Protein AF-A0A3E4GS50-F1 (afdb_monomer_lite)

Organism: NCBI:txid410072

Secondary structure (DSSP, 8-state):
--HHHHHT-----HHHHTTSEEEEE-TTSSEEEEEE-HHHHHHH-GGG-GGGTT--HHHHS-----------S-HHHHHHSTTTTHHHHHHHHHHHTTS-S------SS----SSSS------STTHHHHHHHHHHHH--

Radius of gyration: 19.88 Å; chains: 1; bounding box: 39×35×52 Å

Foldseek 3Di:
DDPLQQVPPPQPCPCVVVVFFDWDQDPVRDTGTPDGDVVVCCVPPVSVCPVVPPPPCCPPPNDDPDDDDDADPPPVCLVPDPRNNPVVVVQVCCCVVVVDQDDEDADPDDPPDDDDDDHDHDDDPCVPVVVVVVVVVSPD

Structure (mmCIF, N/CA/C/O backbone):
data_AF-A0A3E4GS50-F1
#
_entry.id   AF-A0A3E4GS50-F1
#
loop_
_atom_site.group_PDB
_atom_site.id
_atom_site.type_symbol
_atom_site.label_atom_id
_atom_site.label_alt_id
_atom_site.label_comp_id
_atom_site.label_asym_id
_atom_site.label_entity_id
_atom_site.label_seq_id
_atom_site.pdbx_PDB_ins_code
_atom_site.Cartn_x
_atom_site.Cartn_y
_atom_site.Cartn_z
_atom_site.occupancy
_atom_site.B_iso_or_equiv
_atom_site.auth_seq_id
_atom_site.auth_comp_id
_atom_site.auth_asym_id
_atom_site.auth_atom_id
_atom_site.pdbx_PDB_model_num
ATOM 1 N N . MET A 1 1 ? 6.649 6.481 -17.860 1.00 86.44 1 MET A N 1
ATOM 2 C CA . MET A 1 1 ? 6.552 5.474 -16.794 1.00 86.44 1 MET A CA 1
ATOM 3 C C . MET A 1 1 ? 5.103 5.061 -16.633 1.00 86.44 1 MET A C 1
ATOM 5 O O . MET A 1 1 ? 4.231 5.920 -16.725 1.00 86.44 1 MET A O 1
ATOM 9 N N . ASP A 1 2 ? 4.836 3.775 -16.411 1.00 90.50 2 ASP A N 1
ATOM 10 C CA . ASP A 1 2 ? 3.472 3.284 -16.198 1.00 90.50 2 ASP A CA 1
ATOM 11 C C . ASP A 1 2 ? 2.869 3.838 -14.893 1.00 90.50 2 ASP A C 1
ATOM 13 O O . ASP A 1 2 ? 3.467 3.714 -13.823 1.00 90.50 2 ASP A O 1
ATOM 17 N N . LYS A 1 3 ? 1.673 4.435 -14.987 1.00 90.56 3 LYS A N 1
ATOM 18 C CA . LYS A 1 3 ? 1.003 5.100 -13.859 1.00 90.56 3 LYS A CA 1
ATOM 19 C C . LYS A 1 3 ? 0.608 4.136 -12.738 1.00 90.56 3 LYS A C 1
ATOM 21 O O . LYS A 1 3 ? 0.711 4.510 -11.577 1.00 90.56 3 LYS A O 1
ATOM 26 N N . ILE A 1 4 ? 0.180 2.915 -13.065 1.00 90.50 4 ILE A N 1
ATOM 27 C CA . ILE A 1 4 ? -0.204 1.903 -12.069 1.00 90.50 4 ILE A CA 1
ATOM 28 C C . ILE A 1 4 ? 1.036 1.466 -11.292 1.00 90.50 4 ILE A C 1
ATOM 30 O O . ILE A 1 4 ? 1.023 1.438 -10.064 1.00 90.50 4 ILE A O 1
ATOM 34 N N . ILE A 1 5 ? 2.138 1.202 -11.997 1.00 93.00 5 ILE A N 1
ATOM 35 C CA . ILE A 1 5 ? 3.412 0.840 -11.367 1.00 93.00 5 ILE A CA 1
ATOM 36 C C . ILE A 1 5 ? 3.943 1.982 -10.491 1.00 93.00 5 ILE A C 1
ATOM 38 O O . ILE A 1 5 ? 4.499 1.722 -9.426 1.00 93.00 5 ILE A O 1
ATOM 42 N N . GLN A 1 6 ? 3.765 3.238 -10.906 1.00 91.69 6 GLN A N 1
ATOM 43 C CA . GLN A 1 6 ? 4.158 4.399 -10.105 1.00 91.69 6 GLN A CA 1
ATOM 44 C C . GLN A 1 6 ? 3.326 4.574 -8.838 1.00 91.69 6 GLN A C 1
ATOM 46 O O . GLN A 1 6 ? 3.893 4.827 -7.773 1.00 91.69 6 GLN A O 1
ATOM 51 N N . GLU A 1 7 ? 2.007 4.455 -8.955 1.00 89.56 7 GLU A N 1
ATOM 52 C CA . GLU A 1 7 ? 1.071 4.730 -7.866 1.00 89.56 7 GLU A CA 1
ATOM 53 C C . GLU A 1 7 ? 1.072 3.617 -6.810 1.00 89.56 7 GLU A C 1
ATOM 55 O O . GLU A 1 7 ? 1.039 3.900 -5.614 1.00 89.56 7 GLU A O 1
ATOM 60 N N . TYR A 1 8 ? 1.170 2.358 -7.248 1.00 89.56 8 TYR A N 1
ATOM 61 C CA . TYR A 1 8 ? 1.049 1.170 -6.396 1.00 89.56 8 TYR A CA 1
ATOM 62 C C . TYR A 1 8 ? 2.380 0.446 -6.165 1.00 89.56 8 TYR A C 1
ATOM 64 O O . TYR A 1 8 ? 2.415 -0.752 -5.871 1.00 89.56 8 TYR A O 1
ATOM 72 N N . CYS A 1 9 ? 3.502 1.154 -6.304 1.00 91.12 9 CYS A N 1
ATOM 73 C CA . CYS A 1 9 ? 4.808 0.601 -5.974 1.00 91.12 9 CYS A CA 1
ATOM 74 C C . CYS A 1 9 ? 4.881 0.251 -4.478 1.00 91.12 9 CYS A C 1
ATOM 76 O O . CYS A 1 9 ? 4.743 1.111 -3.613 1.00 91.12 9 CYS A O 1
ATOM 78 N N . ILE A 1 10 ? 5.169 -1.016 -4.177 1.00 88.12 10 ILE A N 1
ATOM 79 C CA . ILE A 1 10 ? 5.313 -1.519 -2.799 1.00 88.12 10 ILE A CA 1
ATOM 80 C C . ILE A 1 10 ? 6.739 -1.376 -2.244 1.00 88.12 10 ILE A C 1
ATOM 82 O O . ILE A 1 10 ? 7.037 -1.880 -1.167 1.00 88.12 10 ILE A O 1
ATOM 86 N N . GLY A 1 11 ? 7.652 -0.755 -2.998 1.00 89.56 11 GLY A N 1
ATOM 87 C CA . GLY A 1 11 ? 9.027 -0.521 -2.551 1.00 89.56 11 GLY A CA 1
ATOM 88 C C . GLY A 1 11 ? 9.873 -1.786 -2.354 1.00 89.56 11 GLY A C 1
ATOM 89 O O . GLY A 1 11 ? 10.805 -1.764 -1.561 1.00 89.56 11 GLY A O 1
ATOM 90 N N . CYS A 1 12 ? 9.599 -2.882 -3.076 1.00 91.62 12 CYS A N 1
ATOM 91 C CA . CYS A 1 12 ? 10.327 -4.151 -2.902 1.00 91.62 12 CYS A CA 1
ATOM 92 C C . CYS A 1 12 ? 11.813 -4.116 -3.318 1.00 91.62 12 CYS A C 1
ATOM 94 O O . CYS A 1 12 ? 12.540 -5.072 -3.069 1.00 91.62 12 CYS A O 1
ATOM 96 N N . GLY A 1 13 ? 12.263 -3.062 -4.008 1.00 93.12 13 GLY A N 1
ATOM 97 C CA . GLY A 1 13 ? 13.670 -2.854 -4.374 1.00 93.12 13 GLY A CA 1
ATOM 98 C C . GLY A 1 13 ? 14.198 -3.668 -5.565 1.00 93.12 13 GLY A C 1
ATOM 99 O O . GLY A 1 13 ? 15.271 -3.349 -6.066 1.00 93.12 13 GLY A O 1
ATOM 100 N N . LEU A 1 14 ? 13.451 -4.650 -6.088 1.00 95.38 14 LEU A N 1
ATOM 101 C CA . LEU A 1 14 ? 13.918 -5.544 -7.165 1.00 95.38 14 LEU A CA 1
ATOM 102 C C . LEU A 1 14 ? 14.386 -4.801 -8.430 1.00 95.38 14 LEU A C 1
ATOM 104 O O . LEU A 1 14 ? 15.389 -5.149 -9.045 1.00 95.38 14 LEU A O 1
ATOM 108 N N . CYS A 1 15 ? 13.641 -3.782 -8.853 1.00 96.06 15 CYS A N 1
ATOM 109 C CA . CYS A 1 15 ? 13.986 -3.020 -10.052 1.00 96.06 15 CYS A CA 1
ATOM 110 C C . CYS A 1 15 ? 15.224 -2.136 -9.851 1.00 96.06 15 CYS A C 1
ATOM 112 O O . CYS A 1 15 ? 16.016 -1.981 -10.778 1.00 96.06 15 CYS A O 1
ATOM 114 N N . GLN A 1 16 ? 15.411 -1.592 -8.648 1.00 95.81 16 GLN A N 1
ATOM 115 C CA . GLN A 1 16 ? 16.555 -0.753 -8.312 1.00 95.81 16 GLN A CA 1
ATOM 116 C C . GLN A 1 16 ? 17.835 -1.584 -8.208 1.00 95.81 16 GLN A C 1
ATOM 118 O O . GLN A 1 16 ? 18.856 -1.195 -8.767 1.00 95.81 16 GLN A O 1
ATOM 123 N N . SER A 1 17 ? 17.774 -2.750 -7.555 1.00 96.75 17 SER A N 1
ATOM 124 C CA . SER A 1 17 ? 18.942 -3.622 -7.372 1.00 96.75 17 SER A CA 1
ATOM 125 C C . SER A 1 17 ? 19.514 -4.143 -8.692 1.00 96.75 17 SER A C 1
ATOM 127 O O . SER A 1 17 ? 20.712 -4.388 -8.790 1.00 96.75 17 SER A O 1
ATOM 129 N N . LEU A 1 18 ? 18.674 -4.267 -9.721 1.00 97.12 18 LEU A N 1
ATOM 130 C CA . LEU A 1 18 ? 19.067 -4.697 -11.063 1.00 97.12 18 LEU A CA 1
ATOM 131 C C . LEU A 1 18 ? 19.375 -3.533 -12.019 1.00 97.12 18 LEU A C 1
ATOM 133 O O . LEU A 1 18 ? 19.568 -3.764 -13.213 1.00 97.12 18 LEU A O 1
ATOM 137 N N . GLY A 1 19 ? 19.364 -2.282 -11.542 1.00 96.69 19 GLY A N 1
ATOM 138 C CA . GLY A 1 19 ? 19.561 -1.100 -12.391 1.00 96.69 19 GLY A CA 1
ATOM 139 C C . GLY A 1 19 ? 18.471 -0.920 -13.455 1.00 96.69 19 GLY A C 1
ATOM 140 O O . GLY A 1 19 ? 18.697 -0.291 -14.487 1.00 96.69 19 GLY A O 1
ATOM 141 N N . LYS A 1 20 ? 17.285 -1.501 -13.236 1.00 97.25 20 LYS A N 1
ATOM 142 C CA . LYS A 1 20 ? 16.146 -1.477 -14.165 1.00 97.25 20 LYS A CA 1
ATOM 143 C C . LYS A 1 20 ? 15.212 -0.296 -13.951 1.00 97.25 20 LYS A C 1
ATOM 145 O O . LYS A 1 20 ? 14.452 0.032 -14.860 1.00 97.25 20 LYS A O 1
ATOM 150 N N . ALA A 1 21 ? 15.253 0.338 -12.783 1.00 96.38 21 ALA A N 1
ATOM 151 C CA . ALA A 1 21 ? 14.520 1.566 -12.516 1.00 96.38 21 ALA A CA 1
ATOM 152 C C . ALA A 1 21 ? 15.232 2.449 -11.488 1.00 96.38 21 ALA A C 1
ATOM 154 O O . ALA A 1 21 ? 15.897 1.957 -10.579 1.00 96.38 21 ALA A O 1
ATOM 155 N N . GLU A 1 22 ? 15.026 3.753 -11.621 1.00 95.44 22 GLU A N 1
ATOM 156 C CA . GLU A 1 22 ? 15.394 4.765 -10.638 1.00 95.44 22 GLU A CA 1
ATOM 157 C C . GLU A 1 22 ? 14.181 5.058 -9.751 1.00 95.44 22 GLU A C 1
ATOM 159 O O . GLU A 1 22 ? 13.091 5.339 -10.261 1.00 95.44 22 GLU A O 1
ATOM 164 N N . LEU A 1 23 ? 14.361 4.965 -8.431 1.00 94.69 23 LEU A N 1
ATOM 165 C CA . LEU A 1 23 ? 13.306 5.157 -7.436 1.00 94.69 23 LEU A CA 1
ATOM 166 C C . LEU A 1 23 ? 13.486 6.489 -6.709 1.00 94.69 23 LEU A C 1
ATOM 168 O O . LEU A 1 23 ? 14.592 6.814 -6.286 1.00 94.69 23 LEU A O 1
ATOM 172 N N . ILE A 1 24 ? 12.383 7.201 -6.483 1.00 93.31 24 ILE A N 1
ATOM 173 C CA . ILE A 1 24 ? 12.327 8.349 -5.570 1.00 93.31 24 ILE A CA 1
ATOM 174 C C . ILE A 1 24 ? 11.280 8.109 -4.492 1.00 93.31 24 ILE A C 1
ATOM 176 O O . ILE A 1 24 ? 10.316 7.376 -4.701 1.00 93.31 24 ILE A O 1
ATOM 180 N N . CYS A 1 25 ? 11.426 8.776 -3.354 1.00 89.38 25 CYS A N 1
ATOM 181 C CA . CYS A 1 25 ? 10.341 8.872 -2.389 1.00 89.38 25 CYS A CA 1
ATOM 182 C C . CYS A 1 25 ? 9.302 9.877 -2.910 1.00 89.38 25 CYS A C 1
ATOM 184 O O . CYS A 1 25 ? 9.632 11.034 -3.174 1.00 89.38 25 CYS A O 1
ATOM 186 N N . ASN A 1 26 ? 8.061 9.438 -3.108 1.00 85.56 26 ASN A N 1
ATOM 187 C CA . ASN A 1 26 ? 6.975 10.303 -3.555 1.00 85.56 26 ASN A CA 1
ATOM 188 C C . ASN A 1 26 ? 6.436 11.170 -2.398 1.00 85.56 26 ASN A C 1
ATOM 190 O O . ASN A 1 26 ? 6.806 11.008 -1.236 1.00 85.56 26 ASN A O 1
ATOM 194 N N . GLN A 1 27 ? 5.499 12.072 -2.702 1.00 84.00 27 GLN A N 1
ATOM 195 C CA . GLN A 1 27 ? 4.863 12.941 -1.695 1.00 84.00 27 GLN A CA 1
ATOM 196 C C . GLN A 1 27 ? 4.100 12.155 -0.612 1.00 84.00 27 GLN A C 1
ATOM 198 O O . GLN A 1 27 ? 3.872 12.655 0.486 1.00 84.00 27 GLN A O 1
ATOM 203 N N . LYS A 1 28 ? 3.723 10.904 -0.904 1.00 81.31 28 LYS A N 1
ATOM 204 C CA . LYS A 1 28 ? 3.090 9.972 0.033 1.00 81.31 28 LYS A CA 1
ATOM 205 C C . LYS A 1 28 ? 4.127 9.144 0.812 1.00 81.31 28 LYS A C 1
ATOM 207 O O . LYS A 1 28 ? 3.749 8.186 1.474 1.00 81.31 28 LYS A O 1
ATOM 212 N N . GLY A 1 29 ? 5.415 9.470 0.763 1.00 81.06 29 GLY A N 1
ATOM 213 C CA . GLY A 1 29 ? 6.444 8.771 1.534 1.00 81.06 29 GLY A CA 1
ATOM 214 C C . GLY A 1 29 ? 6.746 7.342 1.063 1.00 81.06 29 GLY A C 1
ATOM 215 O O . GLY A 1 29 ? 7.400 6.602 1.794 1.00 81.06 29 GLY A O 1
ATOM 216 N N . TYR A 1 30 ? 6.274 6.941 -0.122 1.00 83.12 30 TYR A N 1
ATOM 217 C CA . TYR A 1 30 ? 6.547 5.628 -0.710 1.00 83.12 30 TYR A CA 1
ATOM 218 C C . TYR A 1 3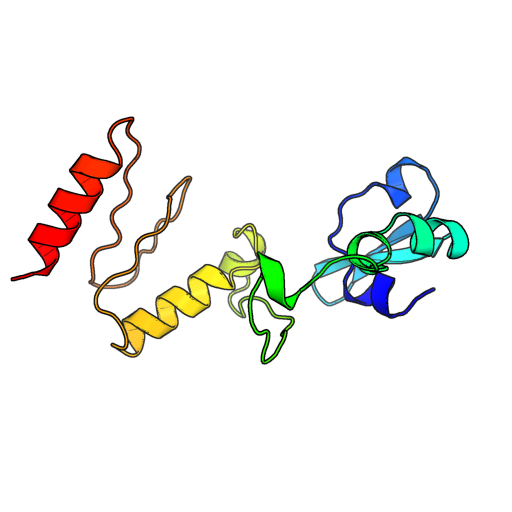0 ? 7.604 5.737 -1.802 1.00 83.12 30 TYR A C 1
ATOM 220 O O . TYR A 1 30 ? 7.634 6.711 -2.556 1.00 83.12 30 TYR A O 1
ATOM 228 N N . LEU A 1 31 ? 8.439 4.706 -1.934 1.00 88.12 31 LEU A N 1
ATOM 229 C CA . LEU A 1 31 ? 9.314 4.576 -3.094 1.00 88.12 31 LEU A CA 1
ATOM 230 C C . LEU A 1 31 ? 8.466 4.389 -4.351 1.00 88.12 31 LEU A C 1
ATOM 232 O O . LEU A 1 31 ? 7.612 3.509 -4.398 1.00 88.12 31 LEU A O 1
ATOM 236 N N . SER A 1 32 ? 8.730 5.185 -5.378 1.00 92.25 32 SER A N 1
ATOM 237 C CA . SER A 1 32 ? 8.047 5.137 -6.664 1.00 92.25 32 SER A CA 1
ATOM 238 C C . SER A 1 32 ? 9.063 5.289 -7.794 1.00 92.25 32 SER A C 1
ATOM 240 O O . SER A 1 32 ? 9.973 6.119 -7.694 1.00 92.25 32 SER A O 1
ATOM 242 N N . PRO A 1 33 ? 8.964 4.487 -8.863 1.00 94.19 33 PRO A N 1
ATOM 243 C CA . PRO A 1 33 ? 9.930 4.542 -9.939 1.00 94.19 33 PRO A CA 1
ATOM 244 C C . PRO A 1 33 ? 9.647 5.726 -10.880 1.00 94.19 33 PRO A C 1
ATOM 246 O O . PRO A 1 33 ? 8.549 5.869 -11.411 1.00 94.19 33 PRO A O 1
ATOM 249 N N . ILE A 1 34 ? 10.636 6.584 -11.128 1.00 93.44 34 ILE A N 1
ATOM 250 C CA . ILE A 1 34 ? 10.485 7.762 -12.014 1.00 93.44 34 ILE A CA 1
ATOM 251 C C . ILE A 1 34 ? 10.909 7.484 -13.450 1.00 93.44 34 ILE A C 1
ATOM 253 O O . ILE A 1 34 ? 10.382 8.074 -14.392 1.00 93.44 34 ILE A O 1
ATOM 257 N N . LYS A 1 35 ? 11.849 6.557 -13.615 1.00 93.62 35 LYS A N 1
ATOM 258 C CA . LYS A 1 35 ? 12.460 6.193 -14.888 1.00 93.62 35 LYS A CA 1
ATOM 259 C C . LYS A 1 35 ? 12.861 4.726 -14.837 1.00 93.62 35 LYS A C 1
ATOM 261 O O . LYS A 1 35 ? 13.201 4.223 -13.770 1.00 93.62 35 LYS A O 1
ATOM 266 N N . GLY A 1 36 ? 12.827 4.033 -15.971 1.00 93.81 36 GLY A N 1
ATOM 267 C CA . GLY A 1 36 ? 13.258 2.641 -16.038 1.00 93.81 36 GLY A CA 1
ATOM 268 C C . GLY A 1 36 ? 12.837 1.917 -17.310 1.00 93.81 36 GLY A C 1
ATOM 269 O O . GLY A 1 36 ? 12.217 2.489 -18.205 1.00 93.81 36 GLY A O 1
ATOM 270 N N . ASP A 1 37 ? 13.179 0.635 -17.356 1.00 96.00 37 ASP A N 1
ATOM 271 C CA . ASP A 1 37 ? 12.796 -0.318 -18.394 1.00 96.00 37 ASP A CA 1
ATOM 272 C C . ASP A 1 37 ? 11.324 -0.727 -18.205 1.00 96.00 37 ASP A C 1
ATOM 274 O O . ASP A 1 37 ? 11.003 -1.681 -17.493 1.00 96.00 37 ASP A O 1
ATOM 278 N N . GLU A 1 38 ? 10.405 0.029 -18.814 1.00 93.00 38 GLU A N 1
ATOM 279 C CA . GLU A 1 38 ? 8.960 -0.206 -18.676 1.00 93.00 38 GLU A CA 1
ATOM 280 C C . GLU A 1 38 ? 8.535 -1.602 -19.132 1.00 93.00 38 GLU A C 1
ATOM 282 O O . GLU A 1 38 ? 7.664 -2.219 -18.514 1.00 93.00 38 GLU A O 1
ATOM 287 N N . LYS A 1 39 ? 9.147 -2.120 -20.204 1.00 93.69 39 LYS A N 1
ATOM 288 C CA . LYS A 1 39 ? 8.808 -3.441 -20.738 1.00 93.69 39 LYS A CA 1
ATOM 289 C C . LYS A 1 39 ? 9.145 -4.515 -19.714 1.00 93.69 39 LYS A C 1
ATOM 291 O O . LYS A 1 39 ? 8.314 -5.379 -19.448 1.00 93.69 39 LYS A O 1
ATOM 296 N N . TRP A 1 40 ? 10.326 -4.432 -19.109 1.00 95.31 40 TRP A N 1
ATOM 297 C CA . TRP A 1 40 ? 10.726 -5.343 -18.046 1.00 95.31 40 TRP A CA 1
ATOM 298 C C . TRP A 1 40 ? 9.852 -5.177 -16.797 1.00 95.31 40 TRP A C 1
ATOM 300 O O . TRP A 1 40 ? 9.332 -6.168 -16.282 1.00 95.31 40 TRP A O 1
ATOM 310 N N . LEU A 1 41 ? 9.580 -3.944 -16.360 1.00 95.06 41 LEU A N 1
ATOM 311 C CA . LEU A 1 41 ? 8.731 -3.670 -15.194 1.00 95.06 41 LEU A CA 1
ATOM 312 C C . LEU A 1 41 ? 7.326 -4.263 -15.341 1.00 95.06 41 LEU A C 1
ATOM 314 O O . LEU A 1 41 ? 6.848 -4.911 -14.414 1.00 95.06 41 LEU A O 1
ATOM 318 N N . ARG A 1 42 ? 6.694 -4.139 -16.512 1.00 92.62 42 ARG A N 1
ATOM 319 C CA . ARG A 1 42 ? 5.388 -4.765 -16.796 1.00 92.62 42 ARG A CA 1
ATOM 320 C C . ARG A 1 42 ? 5.407 -6.287 -16.682 1.00 92.62 42 ARG A C 1
ATOM 322 O O . ARG A 1 42 ? 4.358 -6.896 -16.502 1.00 92.62 42 ARG A O 1
ATOM 329 N N . THR A 1 43 ? 6.573 -6.914 -16.826 1.00 92.62 43 THR A N 1
ATOM 330 C CA . THR A 1 43 ? 6.685 -8.371 -16.729 1.00 92.62 43 THR A CA 1
ATOM 331 C C . THR A 1 43 ? 6.914 -8.894 -15.322 1.00 92.62 43 THR A C 1
ATOM 333 O O . THR A 1 43 ? 6.509 -10.021 -15.058 1.00 92.62 43 THR A O 1
ATOM 336 N N . VAL A 1 44 ? 7.540 -8.108 -14.442 1.00 93.44 44 VAL A N 1
ATOM 337 C CA . VAL A 1 44 ? 8.025 -8.605 -13.141 1.00 93.44 44 VAL A CA 1
ATOM 338 C C . VAL A 1 44 ? 7.513 -7.824 -11.936 1.00 93.44 44 VAL A C 1
ATOM 340 O O . VAL A 1 44 ? 7.537 -8.341 -10.824 1.00 93.44 44 VAL A O 1
ATOM 343 N N . CYS A 1 45 ? 7.101 -6.566 -12.114 1.00 94.50 45 CYS A N 1
ATOM 344 C CA . CYS A 1 45 ? 6.665 -5.734 -11.004 1.00 94.50 45 CYS A CA 1
ATOM 345 C C . CYS A 1 45 ? 5.305 -6.230 -10.498 1.00 94.50 45 CYS A C 1
ATOM 347 O O . CYS A 1 45 ? 4.368 -6.287 -11.298 1.00 94.50 45 CYS A O 1
ATOM 349 N N . PRO A 1 46 ? 5.144 -6.495 -9.187 1.00 92.44 46 PRO A N 1
ATOM 350 C CA . PRO A 1 46 ? 3.856 -6.907 -8.637 1.00 92.44 46 PRO A CA 1
ATOM 351 C C . PRO A 1 46 ? 2.734 -5.894 -8.905 1.00 92.44 46 PRO A C 1
ATOM 353 O O . PRO A 1 46 ? 1.597 -6.281 -9.160 1.00 92.44 46 PRO A O 1
ATOM 356 N N . ALA A 1 47 ? 3.054 -4.597 -8.931 1.00 91.38 47 ALA A N 1
ATOM 357 C CA . ALA A 1 47 ? 2.087 -3.551 -9.262 1.00 91.38 47 ALA A CA 1
ATOM 358 C C . ALA A 1 47 ? 1.571 -3.650 -10.711 1.00 91.38 47 ALA A C 1
ATOM 360 O O . ALA A 1 47 ? 0.475 -3.193 -11.006 1.00 91.38 47 ALA A O 1
ATOM 361 N N . GLY A 1 48 ? 2.332 -4.275 -11.617 1.00 89.81 48 GLY A N 1
ATOM 362 C CA . GLY A 1 48 ? 1.921 -4.496 -13.004 1.00 89.81 48 GLY A CA 1
ATOM 363 C C . GLY A 1 48 ? 0.856 -5.584 -13.176 1.00 89.81 48 GLY A C 1
ATOM 364 O O . GLY A 1 48 ? 0.322 -5.731 -14.271 1.00 89.81 48 GLY A O 1
ATOM 365 N N . GLY A 1 49 ? 0.559 -6.366 -12.132 1.00 88.19 49 GLY A N 1
ATOM 366 C CA . GLY A 1 49 ? -0.554 -7.321 -12.107 1.00 88.19 49 GLY A CA 1
ATOM 367 C C . GLY A 1 49 ? -0.400 -8.552 -13.005 1.00 88.19 49 GLY A C 1
ATOM 368 O O . GLY A 1 49 ? -1.289 -9.402 -13.017 1.00 88.19 49 GLY A O 1
ATOM 369 N N . LYS A 1 50 ? 0.716 -8.706 -13.732 1.00 88.38 50 LYS A N 1
ATOM 370 C CA . LYS A 1 50 ? 0.926 -9.835 -14.655 1.00 88.38 50 LYS A CA 1
ATOM 371 C C . LYS A 1 50 ? 0.857 -11.190 -13.946 1.00 88.38 50 LYS A C 1
ATOM 373 O O . LYS A 1 50 ? 0.323 -12.143 -14.503 1.00 88.38 50 LYS A O 1
ATOM 378 N N . GLN A 1 51 ? 1.344 -11.263 -12.711 1.00 84.19 51 GLN A N 1
ATOM 379 C CA . GLN A 1 51 ? 1.275 -12.456 -11.865 1.00 84.19 51 GLN A CA 1
ATOM 380 C C . GLN A 1 51 ? -0.159 -12.847 -11.469 1.00 84.19 51 GLN A C 1
ATOM 382 O O . GLN A 1 51 ? -0.390 -13.978 -11.056 1.00 84.19 51 GLN A O 1
ATOM 387 N N . CYS A 1 52 ? -1.118 -11.929 -11.605 1.00 85.06 52 CYS A N 1
ATOM 388 C CA . CYS A 1 52 ? -2.525 -12.166 -11.302 1.00 85.06 52 CYS A CA 1
ATOM 389 C C . CYS A 1 52 ? -3.373 -12.427 -12.558 1.00 85.06 52 CYS A C 1
ATOM 391 O O . CYS A 1 52 ? -4.574 -12.639 -12.433 1.00 85.06 52 CYS A O 1
ATOM 393 N N . ALA A 1 53 ? -2.785 -12.421 -13.762 1.00 85.94 53 ALA A N 1
ATOM 394 C CA . ALA A 1 53 ? -3.536 -12.507 -15.020 1.00 85.94 53 ALA A CA 1
ATOM 395 C C . ALA A 1 53 ? -4.344 -13.808 -15.177 1.00 85.94 53 ALA A C 1
ATOM 397 O O . ALA A 1 53 ? -5.372 -13.813 -15.846 1.00 85.94 53 ALA A O 1
ATOM 398 N N . SER A 1 54 ? -3.885 -14.900 -14.562 1.00 85.06 54 SER A N 1
ATOM 399 C CA . SER A 1 54 ? -4.563 -16.202 -14.550 1.00 85.06 54 SER A CA 1
ATOM 400 C C . SER A 1 54 ? -5.188 -16.540 -13.193 1.00 85.06 54 SER A C 1
ATOM 402 O O . SER A 1 54 ? -5.511 -17.699 -12.945 1.00 85.06 54 SER A O 1
ATOM 404 N N . MET A 1 55 ? -5.278 -15.571 -12.276 1.00 83.00 55 MET A N 1
ATOM 405 C CA . MET A 1 55 ? -5.806 -15.810 -10.938 1.00 83.00 55 MET A CA 1
ATOM 406 C C . MET A 1 55 ? -7.332 -15.829 -10.977 1.00 83.00 55 MET A C 1
ATOM 408 O O . MET A 1 55 ? -7.961 -14.866 -11.412 1.00 83.00 55 MET A O 1
ATOM 412 N N . ASP A 1 56 ? -7.927 -16.911 -10.477 1.00 84.75 56 ASP A N 1
ATOM 413 C CA . ASP A 1 56 ? -9.356 -16.937 -10.189 1.00 84.75 56 ASP A CA 1
ATOM 414 C C . ASP A 1 56 ? -9.612 -16.238 -8.850 1.00 84.75 56 ASP A C 1
ATOM 416 O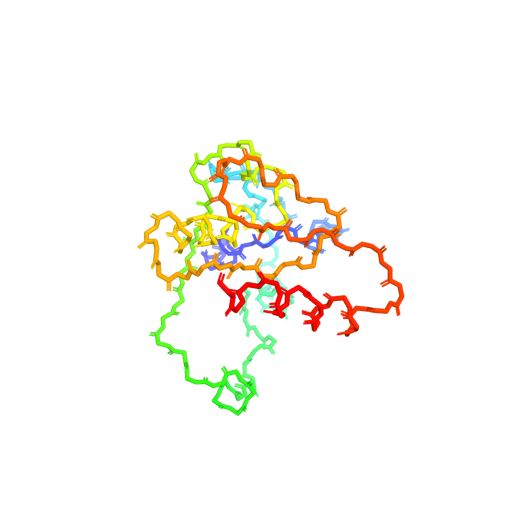 O . ASP A 1 56 ? -9.450 -16.813 -7.767 1.00 84.75 56 ASP A O 1
ATOM 420 N N . PHE A 1 57 ? -9.984 -14.962 -8.935 1.00 79.31 57 PHE A N 1
ATOM 421 C CA . PHE A 1 57 ? -10.288 -14.146 -7.765 1.00 79.31 57 PHE A CA 1
ATOM 422 C C . PHE A 1 57 ? -11.511 -14.648 -6.992 1.00 79.31 57 PHE A C 1
ATOM 424 O O . PHE A 1 57 ? -11.553 -14.485 -5.776 1.00 79.31 57 PHE A O 1
ATOM 431 N N . ASN A 1 58 ? -12.463 -15.311 -7.652 1.00 79.31 58 ASN A N 1
ATOM 432 C CA . ASN A 1 58 ? -13.689 -15.769 -7.002 1.00 79.31 58 ASN A CA 1
ATOM 433 C C . ASN A 1 58 ? -13.480 -17.068 -6.220 1.00 79.31 58 ASN A C 1
ATOM 435 O O . ASN A 1 58 ? -14.195 -17.311 -5.249 1.00 79.31 58 ASN A O 1
ATOM 439 N N . HIS A 1 59 ? -12.508 -17.891 -6.620 1.00 80.50 59 HIS A N 1
ATOM 440 C CA . HIS A 1 59 ? -12.280 -19.191 -5.997 1.00 80.50 59 HIS A CA 1
ATOM 441 C C . HIS A 1 59 ? -11.535 -19.100 -4.658 1.00 80.50 59 HIS A C 1
ATOM 443 O O . HIS A 1 59 ? -11.975 -19.684 -3.673 1.00 80.50 59 HIS A O 1
ATOM 449 N N . ILE A 1 60 ? -10.411 -18.373 -4.602 1.00 83.38 60 ILE A N 1
ATOM 450 C CA . ILE A 1 60 ? -9.563 -18.322 -3.393 1.00 83.38 60 ILE A CA 1
ATOM 451 C C . ILE A 1 60 ? -9.915 -17.132 -2.495 1.00 83.38 60 ILE A C 1
ATOM 453 O O . ILE A 1 60 ? -9.928 -17.265 -1.274 1.00 83.38 60 ILE A O 1
ATOM 457 N N . TRP A 1 61 ? -10.182 -15.966 -3.086 1.00 82.50 61 TRP A N 1
ATOM 458 C CA . TRP A 1 61 ? -10.316 -14.706 -2.345 1.00 82.50 61 TRP A CA 1
ATOM 459 C C . TRP A 1 61 ? -11.769 -14.319 -2.047 1.00 82.50 61 TRP A C 1
ATOM 461 O O . TRP A 1 61 ? -12.009 -13.430 -1.232 1.00 82.50 61 TRP A O 1
ATOM 471 N N . GLY A 1 62 ? -12.736 -15.001 -2.669 1.00 84.56 62 GLY A N 1
ATOM 472 C CA . GLY A 1 62 ? -14.156 -14.686 -2.558 1.00 84.56 62 GLY A CA 1
ATOM 473 C C . GLY A 1 62 ? -14.550 -13.419 -3.325 1.00 84.56 62 GLY A C 1
ATOM 474 O O . GLY A 1 62 ? -13.823 -12.921 -4.182 1.00 84.56 62 GLY A O 1
ATOM 475 N N . ARG A 1 63 ? -15.745 -12.894 -3.035 1.00 86.00 63 ARG A N 1
ATOM 476 C CA . ARG A 1 63 ? -16.277 -11.700 -3.706 1.00 86.00 63 ARG A CA 1
ATOM 477 C C . ARG A 1 63 ? -15.581 -10.432 -3.201 1.00 86.00 63 ARG A C 1
ATOM 479 O O . ARG A 1 63 ? -15.636 -10.124 -2.014 1.00 86.00 63 ARG A O 1
ATOM 486 N N . ILE A 1 64 ? -15.000 -9.662 -4.121 1.00 85.75 64 ILE A N 1
ATOM 487 C CA . ILE A 1 64 ? -14.399 -8.349 -3.848 1.00 85.75 64 ILE A CA 1
ATOM 488 C C . ILE A 1 64 ? -15.405 -7.260 -4.242 1.00 85.75 64 ILE A C 1
ATOM 490 O O . ILE A 1 64 ? -15.683 -7.084 -5.424 1.00 85.75 64 ILE A O 1
ATOM 494 N N . GLU A 1 65 ? -15.943 -6.521 -3.269 1.00 88.56 65 GLU A N 1
ATOM 495 C CA . GLU A 1 65 ? -16.847 -5.387 -3.551 1.00 88.56 65 GLU A CA 1
ATOM 496 C C . GLU A 1 65 ? -16.080 -4.130 -3.976 1.00 88.56 65 GLU A C 1
ATOM 498 O O . GLU A 1 65 ? -16.492 -3.415 -4.886 1.00 88.56 65 GLU A O 1
ATOM 503 N N . ALA A 1 66 ? -14.962 -3.843 -3.304 1.00 89.19 66 ALA A N 1
ATOM 504 C CA . ALA A 1 66 ? -14.141 -2.667 -3.558 1.00 89.19 66 ALA A CA 1
ATOM 505 C C . ALA A 1 66 ? -12.720 -2.844 -3.007 1.00 89.19 66 ALA A C 1
ATOM 507 O O . ALA A 1 66 ? -12.494 -3.593 -2.055 1.00 89.19 66 ALA A O 1
ATOM 508 N N . VAL A 1 67 ? -11.769 -2.109 -3.588 1.00 85.94 67 VAL A N 1
ATOM 509 C CA . VAL A 1 67 ? -10.373 -2.033 -3.137 1.00 85.94 67 VAL A CA 1
ATOM 510 C C . VAL A 1 67 ? -10.005 -0.567 -2.949 1.00 85.94 67 VAL A C 1
ATOM 512 O O . VAL A 1 67 ? -10.205 0.248 -3.849 1.00 85.94 67 VAL A O 1
ATOM 515 N N . TYR A 1 68 ? -9.447 -0.238 -1.786 1.00 88.25 68 TYR A N 1
ATOM 516 C CA . TYR A 1 68 ? -9.064 1.124 -1.423 1.00 88.25 68 TYR A CA 1
ATOM 517 C C . TYR A 1 68 ? -7.575 1.207 -1.105 1.00 88.25 68 TYR A C 1
ATOM 519 O O . TYR A 1 68 ? -6.976 0.262 -0.593 1.00 88.25 68 TYR A O 1
ATOM 527 N N . TYR A 1 69 ? -6.992 2.369 -1.385 1.00 85.62 69 TYR A N 1
ATOM 528 C CA . TYR A 1 69 ? -5.602 2.681 -1.079 1.00 85.62 69 TYR A CA 1
ATOM 529 C C . TYR A 1 69 ? -5.544 3.792 -0.033 1.00 85.62 69 TYR A C 1
ATOM 531 O O . TYR A 1 69 ? -6.049 4.890 -0.266 1.00 85.62 69 TYR A O 1
ATOM 539 N N . GLY A 1 70 ? -4.944 3.506 1.122 1.00 87.75 70 GLY A N 1
ATOM 540 C CA . GLY A 1 70 ? -4.904 4.433 2.247 1.00 87.75 70 GLY A CA 1
ATOM 541 C C . GLY A 1 70 ? -3.942 3.999 3.349 1.00 87.75 70 GLY A C 1
ATOM 542 O O . GLY A 1 70 ? -3.441 2.874 3.358 1.00 87.75 70 GLY A O 1
ATOM 543 N N . PHE A 1 71 ? -3.688 4.927 4.263 1.00 90.88 71 PHE A N 1
ATOM 544 C CA . PHE A 1 71 ? -2.792 4.797 5.409 1.00 90.88 71 PHE A CA 1
ATOM 545 C C . PHE A 1 71 ? -3.295 5.692 6.552 1.00 90.88 71 PHE A C 1
ATOM 547 O O . PHE A 1 71 ? -4.129 6.571 6.330 1.00 90.88 71 PHE A O 1
ATOM 554 N N . SER A 1 72 ? -2.785 5.473 7.763 1.00 93.00 72 SER A N 1
ATOM 555 C CA . SER A 1 72 ? -3.108 6.255 8.959 1.00 93.00 72 SER A CA 1
ATOM 556 C C . SER A 1 72 ? -2.765 7.738 8.784 1.00 93.00 72 SER A C 1
ATOM 558 O O . SER A 1 72 ? -1.723 8.092 8.222 1.00 93.00 72 SER A O 1
ATOM 560 N N . ALA A 1 73 ? -3.652 8.600 9.286 1.00 92.06 73 ALA A N 1
ATOM 561 C CA . ALA A 1 73 ? -3.413 10.038 9.374 1.00 92.06 73 ALA A CA 1
ATOM 562 C C . ALA A 1 73 ? -2.468 10.402 10.536 1.00 92.06 73 ALA A C 1
ATOM 564 O O . ALA A 1 73 ? -1.896 11.490 10.532 1.00 92.06 73 ALA A O 1
ATOM 565 N N . ASP A 1 74 ? -2.270 9.499 11.503 1.00 92.25 74 ASP A N 1
ATOM 566 C CA . ASP A 1 74 ? -1.257 9.633 12.547 1.00 92.25 74 ASP A CA 1
ATOM 567 C C . ASP A 1 74 ? 0.130 9.314 11.962 1.00 92.25 74 ASP A C 1
ATOM 569 O O . ASP A 1 74 ? 0.430 8.189 11.549 1.00 92.25 74 ASP A O 1
ATOM 573 N N . GLU A 1 75 ? 0.998 10.326 11.903 1.00 90.50 75 GLU A N 1
ATOM 574 C CA . GLU A 1 75 ? 2.319 10.200 11.283 1.00 90.50 75 GLU A CA 1
ATOM 575 C C . GLU A 1 75 ? 3.236 9.201 11.996 1.00 90.50 75 GLU A C 1
ATOM 577 O O . GLU A 1 75 ? 4.070 8.560 11.347 1.00 90.50 75 GLU A O 1
ATOM 582 N N . VAL A 1 76 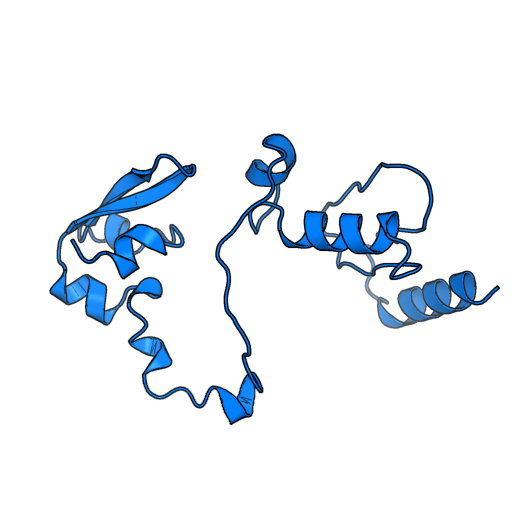? 3.099 9.062 13.316 1.00 90.44 76 VAL A N 1
ATOM 583 C CA . VAL A 1 76 ? 3.916 8.144 14.115 1.00 90.44 76 VAL A CA 1
ATOM 584 C C . VAL A 1 76 ? 3.480 6.717 13.822 1.00 90.44 76 VAL A C 1
ATOM 586 O O . VAL A 1 76 ? 4.309 5.883 13.447 1.00 90.44 76 VAL A O 1
ATOM 589 N N . LEU A 1 77 ? 2.176 6.452 13.911 1.00 89.06 77 LEU A N 1
ATOM 590 C CA . LEU A 1 77 ? 1.598 5.145 13.624 1.00 89.06 77 LEU A CA 1
ATOM 591 C C . LEU A 1 77 ? 1.894 4.717 12.185 1.00 89.06 77 LEU A C 1
ATOM 593 O O . LEU A 1 77 ? 2.351 3.596 11.956 1.00 89.06 77 LEU A O 1
ATOM 597 N N . ARG A 1 78 ? 1.705 5.617 11.217 1.00 90.06 78 ARG A N 1
ATOM 598 C CA . ARG A 1 78 ? 1.985 5.353 9.803 1.00 90.06 78 ARG A CA 1
ATOM 599 C C . ARG A 1 78 ? 3.421 4.899 9.554 1.00 90.06 78 ARG A C 1
ATOM 601 O O . ARG A 1 78 ? 3.628 4.005 8.738 1.00 90.06 78 ARG A O 1
ATOM 608 N N . ARG A 1 79 ? 4.407 5.520 10.213 1.00 86.69 79 ARG A N 1
ATOM 609 C CA . ARG A 1 79 ? 5.839 5.227 10.005 1.00 86.69 79 ARG A CA 1
ATOM 610 C C . ARG A 1 79 ? 6.326 4.001 10.776 1.00 86.69 79 ARG A C 1
ATOM 612 O O . ARG A 1 79 ? 7.298 3.385 10.354 1.00 86.69 79 ARG A O 1
ATOM 619 N N . GLN A 1 80 ? 5.687 3.665 11.895 1.00 87.31 80 GLN A N 1
ATOM 620 C CA . GLN A 1 80 ? 6.081 2.528 12.733 1.00 87.31 80 GLN A CA 1
ATOM 621 C C . GLN A 1 80 ? 5.364 1.227 12.359 1.00 87.31 80 GLN A C 1
ATOM 623 O O . GLN A 1 80 ? 5.888 0.142 12.602 1.00 87.31 80 GLN A O 1
ATOM 628 N N . ALA A 1 81 ? 4.168 1.311 11.776 1.00 84.81 81 ALA A N 1
ATOM 629 C CA . ALA A 1 81 ? 3.389 0.138 11.410 1.00 84.81 81 ALA A CA 1
ATOM 630 C C . ALA A 1 81 ? 3.802 -0.432 10.045 1.00 84.81 81 ALA A C 1
ATOM 632 O O . ALA A 1 81 ? 3.955 0.294 9.064 1.00 84.81 81 ALA A O 1
ATOM 633 N N . SER A 1 82 ? 3.849 -1.764 9.944 1.00 81.12 82 SER A N 1
ATOM 634 C CA . SER A 1 82 ? 4.209 -2.476 8.705 1.00 81.12 82 SER A CA 1
ATOM 635 C C . SER A 1 82 ? 3.268 -2.209 7.521 1.00 81.12 82 SER A C 1
ATOM 637 O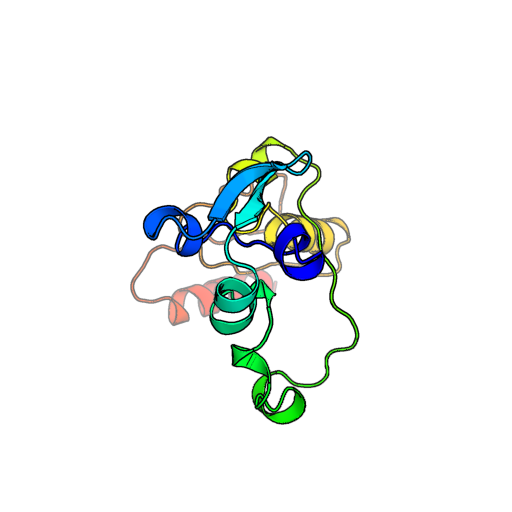 O . SER A 1 82 ? 3.657 -2.425 6.377 1.00 81.12 82 SER A O 1
ATOM 639 N N . SER A 1 83 ? 2.030 -1.779 7.775 1.00 83.31 83 SER A N 1
ATOM 640 C CA . SER A 1 83 ? 0.990 -1.579 6.751 1.00 83.31 83 SER A CA 1
ATOM 641 C C . SER A 1 83 ? 0.488 -0.137 6.717 1.00 83.31 83 SER A C 1
ATOM 643 O O . SER A 1 83 ? -0.692 0.105 6.480 1.00 83.31 83 SER A O 1
ATOM 645 N N . GLY A 1 84 ? 1.349 0.829 7.056 1.00 87.75 84 GLY A N 1
ATOM 646 C CA . GLY A 1 84 ? 0.963 2.240 7.105 1.00 87.75 84 GLY A CA 1
ATOM 647 C C . GLY A 1 84 ? -0.090 2.560 8.170 1.00 87.75 84 GLY A C 1
ATOM 648 O O . GLY A 1 84 ? -0.717 3.608 8.098 1.00 87.75 84 GLY A O 1
ATOM 649 N N . GLY A 1 85 ? -0.309 1.666 9.140 1.00 91.00 85 GLY A N 1
ATOM 650 C CA . GLY A 1 85 ? -1.239 1.862 10.257 1.00 91.00 85 GLY A CA 1
ATOM 651 C C . GLY A 1 85 ? -2.692 1.478 9.980 1.00 91.00 85 GLY A C 1
ATOM 652 O O . GLY A 1 85 ? -3.494 1.512 10.907 1.00 91.00 85 GLY A O 1
ATOM 653 N N . SER A 1 86 ? -3.042 1.058 8.760 1.00 91.31 86 SER A N 1
ATOM 654 C CA . SER A 1 86 ? -4.442 0.847 8.362 1.00 91.31 86 SER A CA 1
ATOM 655 C C . SER A 1 86 ? -5.188 -0.171 9.234 1.00 91.31 8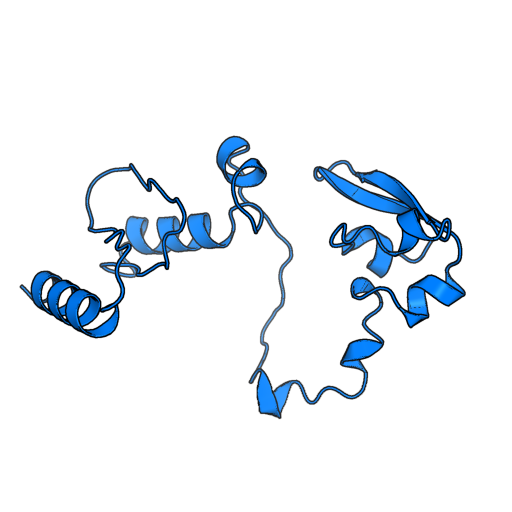6 SER A C 1
ATOM 657 O O . SER A 1 86 ? -6.323 0.078 9.627 1.00 91.31 86 SER A O 1
ATOM 659 N N . LEU A 1 87 ? -4.553 -1.293 9.597 1.00 90.06 87 LEU A N 1
ATOM 660 C CA . LEU A 1 87 ? -5.172 -2.296 10.479 1.00 90.06 87 LEU A CA 1
ATOM 661 C C . LEU A 1 87 ? -5.428 -1.754 11.889 1.00 90.06 87 LEU A C 1
ATOM 663 O O . LEU A 1 87 ? -6.475 -2.027 12.468 1.00 90.06 87 LEU A O 1
ATOM 667 N N . THR A 1 88 ? -4.490 -0.971 12.424 1.00 90.44 88 THR A N 1
ATOM 668 C CA . THR A 1 88 ? -4.620 -0.357 13.750 1.00 90.44 88 THR A CA 1
ATOM 669 C C . THR A 1 88 ? -5.741 0.675 13.764 1.00 90.44 88 THR A C 1
ATOM 671 O O . THR A 1 88 ? -6.545 0.662 14.684 1.00 90.44 88 THR A O 1
ATOM 674 N N . GLU A 1 89 ? -5.844 1.520 12.738 1.00 93.56 89 GLU A N 1
ATOM 675 C CA . GLU A 1 89 ? -6.921 2.514 12.619 1.00 93.56 89 GLU A CA 1
ATOM 676 C C . GLU A 1 89 ? -8.304 1.861 12.535 1.00 93.56 89 GLU A C 1
ATOM 678 O O . GLU A 1 89 ? -9.226 2.251 13.249 1.00 93.56 89 GLU A O 1
ATOM 683 N N . ILE A 1 90 ? -8.444 0.816 11.710 1.00 92.69 90 ILE A N 1
ATOM 684 C CA . ILE A 1 90 ? -9.694 0.051 11.606 1.00 92.69 90 ILE A CA 1
ATOM 685 C C . ILE A 1 90 ? -10.046 -0.570 12.961 1.00 92.69 90 ILE A C 1
ATOM 687 O O . ILE A 1 90 ? -11.193 -0.487 13.400 1.00 92.69 90 ILE A O 1
ATOM 691 N N . ALA A 1 91 ? -9.065 -1.166 13.640 1.00 92.00 91 ALA A N 1
ATOM 692 C CA . ALA A 1 91 ? -9.268 -1.775 14.946 1.00 92.00 91 ALA A CA 1
ATOM 693 C C . ALA A 1 91 ? -9.712 -0.747 16.000 1.00 92.00 91 ALA A C 1
ATOM 695 O O . ALA A 1 91 ? -10.707 -0.966 16.694 1.00 92.00 91 ALA A O 1
ATOM 696 N N . SER A 1 92 ? -9.024 0.393 16.075 1.00 91.31 92 SER A N 1
ATOM 697 C CA . SER A 1 92 ? -9.377 1.500 16.967 1.00 91.31 92 SER A CA 1
ATOM 698 C C . SER A 1 92 ? -10.792 1.998 16.693 1.00 91.31 92 SER A C 1
ATOM 700 O O . SER A 1 92 ? -11.597 2.066 17.619 1.00 91.31 92 SER A O 1
ATOM 702 N N . TYR A 1 93 ? -11.143 2.242 15.426 1.00 94.62 93 TYR A N 1
ATOM 703 C CA . TYR A 1 93 ? -12.487 2.681 15.052 1.00 94.62 93 TYR A CA 1
ATOM 704 C C . TYR A 1 93 ? -13.568 1.698 15.514 1.00 94.62 93 TYR A C 1
ATOM 706 O O . TYR A 1 93 ? -14.586 2.116 16.067 1.00 94.62 93 TYR A O 1
ATOM 714 N N . LEU A 1 94 ? -13.376 0.391 15.307 1.00 95.25 94 LEU A N 1
ATOM 715 C CA . LEU A 1 94 ? -14.359 -0.623 15.701 1.00 95.25 94 LEU A CA 1
ATOM 716 C C . LEU A 1 94 ? -14.584 -0.654 17.222 1.00 95.25 94 LEU A C 1
ATOM 718 O O . LEU A 1 94 ? -15.731 -0.779 17.657 1.00 95.25 94 LEU A O 1
ATOM 722 N N . LEU A 1 95 ? -13.516 -0.502 18.012 1.00 91.31 95 LEU A N 1
ATOM 723 C CA . LEU A 1 95 ? -13.582 -0.444 19.476 1.00 91.31 95 LEU A CA 1
ATOM 724 C C . LEU A 1 95 ? -14.229 0.861 19.966 1.00 91.31 95 LEU A C 1
ATOM 726 O O . LEU A 1 95 ? -15.160 0.830 20.771 1.00 91.31 95 LEU A O 1
ATOM 730 N N . GLU A 1 96 ? -13.783 2.009 19.454 1.00 93.19 96 GLU A N 1
ATOM 731 C CA . GLU A 1 96 ? -14.278 3.337 19.843 1.00 93.19 96 GLU A CA 1
ATOM 732 C C . GLU A 1 96 ? -15.752 3.533 19.473 1.00 93.19 96 GLU A C 1
ATOM 734 O O . GLU A 1 96 ? -16.535 4.072 20.258 1.00 93.19 96 GLU A O 1
ATOM 739 N N . SER A 1 97 ? -16.153 3.034 18.301 1.00 96.50 97 SER A N 1
ATOM 740 C CA . SER A 1 97 ? -17.547 3.049 17.846 1.00 96.50 97 SER A CA 1
ATOM 741 C C . SER A 1 97 ? -18.413 1.952 18.473 1.00 96.50 97 SER A C 1
ATOM 743 O O . SER A 1 97 ? -19.593 1.853 18.136 1.00 96.50 97 SER A O 1
ATOM 745 N N . LYS A 1 98 ? -17.854 1.142 19.387 1.00 94.38 98 LYS A N 1
ATOM 746 C CA . LYS A 1 98 ? -18.532 0.033 20.081 1.00 94.38 98 LYS A CA 1
ATOM 747 C C . LYS A 1 98 ? -19.200 -0.963 19.126 1.00 94.38 98 LYS A C 1
ATOM 749 O O . LYS A 1 98 ? -20.229 -1.548 19.450 1.00 94.38 98 LYS A O 1
ATOM 754 N N . LYS A 1 99 ? -18.626 -1.145 17.934 1.00 96.31 99 LYS A N 1
ATOM 755 C CA . LYS A 1 99 ? -19.062 -2.168 16.969 1.00 96.31 99 LYS A CA 1
ATOM 756 C C . LYS A 1 99 ? -18.571 -3.558 17.360 1.00 96.31 99 LYS A C 1
ATOM 758 O O . LYS A 1 99 ? -19.145 -4.546 16.916 1.00 96.31 99 LYS A O 1
ATOM 763 N N . VAL A 1 100 ? -17.511 -3.615 18.165 1.00 92.06 100 VAL A N 1
ATOM 764 C CA . VAL A 1 100 ? -16.942 -4.832 18.747 1.00 92.06 100 VAL A CA 1
ATOM 765 C C . VAL A 1 100 ? -16.519 -4.563 20.191 1.00 92.06 100 VAL A C 1
ATOM 767 O O . VAL A 1 100 ? -16.205 -3.425 20.546 1.00 92.06 100 VAL A O 1
ATOM 770 N N . ASP A 1 101 ? -16.464 -5.611 21.010 1.00 88.25 101 ASP A N 1
ATOM 771 C CA . ASP A 1 101 ? -16.001 -5.518 22.401 1.00 88.25 101 ASP A CA 1
ATOM 772 C C . ASP A 1 101 ? -14.496 -5.735 22.564 1.00 88.25 101 ASP A C 1
ATOM 774 O O . ASP A 1 101 ? -13.889 -5.190 23.488 1.00 88.25 101 ASP A O 1
ATOM 778 N N . ALA A 1 102 ? -13.898 -6.523 21.671 1.00 86.06 102 ALA A N 1
ATOM 779 C CA . ALA A 1 102 ? -12.485 -6.868 21.696 1.00 86.06 102 ALA A CA 1
ATOM 780 C C . ALA A 1 102 ? -11.975 -7.203 20.289 1.00 86.06 102 ALA A C 1
ATOM 782 O O . ALA A 1 102 ? -12.740 -7.599 19.408 1.00 86.06 102 ALA A O 1
ATOM 783 N N . ILE A 1 103 ? -10.662 -7.063 20.092 1.00 85.31 103 ILE A N 1
ATOM 784 C CA . ILE A 1 103 ? -9.962 -7.425 18.855 1.00 85.31 103 ILE A CA 1
ATOM 785 C C . ILE A 1 103 ? -8.717 -8.226 19.226 1.00 85.31 103 ILE A C 1
ATOM 787 O O . ILE A 1 103 ? -7.937 -7.817 20.085 1.00 85.31 103 ILE A O 1
ATOM 791 N N . PHE A 1 104 ? -8.512 -9.352 18.544 1.00 83.25 104 PHE A N 1
ATOM 792 C CA . PHE A 1 104 ? -7.342 -10.206 18.722 1.00 83.25 104 PHE A CA 1
ATOM 793 C C . PHE A 1 104 ? -6.357 -9.984 17.574 1.00 83.25 104 PHE A C 1
ATOM 795 O O . PHE A 1 104 ? -6.689 -10.202 16.411 1.00 83.25 104 PHE A O 1
ATOM 802 N N . ILE A 1 105 ? -5.137 -9.553 17.898 1.00 75.38 105 ILE A N 1
ATOM 803 C CA . ILE A 1 105 ? -4.060 -9.321 16.926 1.00 75.38 105 ILE A CA 1
ATOM 804 C C . ILE A 1 105 ? -2.810 -10.042 17.428 1.00 75.38 105 ILE A C 1
ATOM 806 O O . ILE A 1 105 ? -2.449 -9.926 18.598 1.00 75.38 105 ILE A O 1
ATOM 810 N N . SER A 1 106 ? -2.129 -10.783 16.552 1.00 66.69 106 SER A N 1
ATOM 811 C CA . SER A 1 106 ? -0.848 -11.418 16.873 1.00 66.69 106 SER A CA 1
ATOM 812 C C . SER A 1 106 ? 0.219 -10.346 17.117 1.00 66.69 106 SER A C 1
ATOM 814 O O . SER A 1 106 ? 0.667 -9.672 16.187 1.00 66.69 106 SER A O 1
ATOM 816 N N . ALA A 1 107 ? 0.611 -10.158 18.375 1.00 57.28 107 AL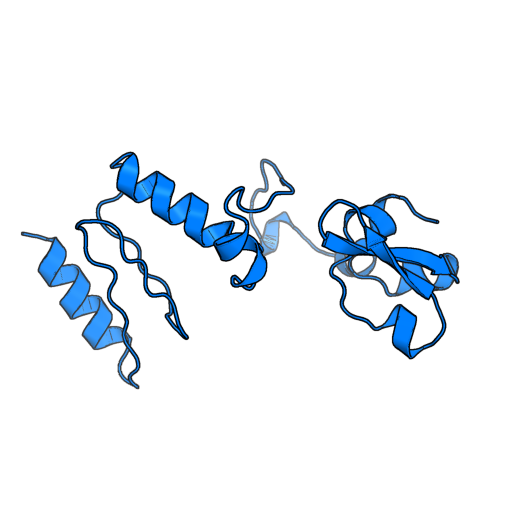A A N 1
ATOM 817 C CA . ALA A 1 107 ? 1.524 -9.098 18.773 1.00 57.28 107 ALA A CA 1
ATOM 818 C C . ALA A 1 107 ? 2.990 -9.549 18.680 1.00 57.28 107 ALA A C 1
ATOM 820 O O . ALA A 1 107 ? 3.469 -10.302 19.525 1.00 57.28 107 ALA A O 1
ATOM 821 N N . LEU A 1 108 ? 3.732 -9.018 17.704 1.00 48.09 108 LEU A N 1
ATOM 822 C CA . LEU A 1 108 ? 5.195 -8.927 17.812 1.00 48.09 108 LEU A CA 1
ATOM 823 C C . LEU A 1 108 ? 5.628 -7.644 18.540 1.00 48.09 108 LEU A C 1
ATOM 825 O O . LEU A 1 108 ? 6.629 -7.673 19.243 1.00 48.09 108 LEU A O 1
ATOM 829 N N . GLN A 1 109 ? 4.838 -6.565 18.472 1.00 44.47 109 GLN A N 1
ATOM 830 C CA . GLN A 1 109 ? 4.967 -5.366 19.313 1.00 44.47 109 GLN A CA 1
ATOM 831 C C . GLN A 1 109 ? 3.824 -4.394 18.988 1.00 44.47 109 GLN A C 1
ATOM 833 O O . GLN A 1 109 ? 3.933 -3.585 18.074 1.00 44.47 109 GLN A O 1
ATOM 838 N N . VAL A 1 110 ? 2.714 -4.444 19.727 1.00 44.16 110 VAL A N 1
ATOM 839 C CA . VAL A 1 110 ? 1.740 -3.343 19.703 1.00 44.16 110 VAL A CA 1
ATOM 840 C C . VAL A 1 110 ? 1.352 -3.013 21.138 1.00 44.16 110 VAL A C 1
ATOM 842 O O . VAL A 1 110 ? 0.616 -3.751 21.786 1.00 44.16 110 VAL A O 1
ATOM 845 N N . LYS A 1 111 ? 1.863 -1.892 21.656 1.00 36.88 111 LYS A N 1
ATOM 846 C CA . LYS A 1 111 ? 1.286 -1.239 22.835 1.00 36.88 111 LYS A CA 1
ATOM 847 C C . LYS A 1 111 ? 0.123 -0.375 22.351 1.00 36.88 111 LYS A C 1
ATOM 849 O O . LYS A 1 111 ? 0.304 0.818 22.130 1.00 36.88 111 LYS A O 1
ATOM 854 N N . ILE A 1 112 ? -1.063 -0.962 22.183 1.00 44.72 112 ILE A N 1
ATOM 855 C CA . ILE A 1 112 ? -2.289 -0.161 22.068 1.00 44.72 112 ILE A CA 1
ATOM 856 C C . ILE A 1 112 ? -2.602 0.346 23.475 1.00 44.72 112 ILE A C 1
ATOM 858 O O . ILE A 1 112 ? -3.266 -0.310 24.270 1.00 44.72 112 ILE A O 1
ATOM 862 N N . GLN A 1 113 ? -2.032 1.493 23.825 1.00 44.19 113 GLN A N 1
ATOM 863 C CA . GLN A 1 113 ? -2.349 2.205 25.055 1.00 44.19 113 GLN A CA 1
ATOM 864 C C . GLN A 1 113 ? -3.282 3.354 24.702 1.00 44.19 113 GLN A C 1
ATOM 866 O O . GLN A 1 113 ? -2.819 4.465 24.462 1.00 44.19 113 GLN A O 1
ATOM 871 N N . ARG A 1 114 ? -4.594 3.097 24.689 1.00 36.50 114 ARG A N 1
ATOM 872 C CA . ARG A 1 114 ? -5.587 4.136 24.988 1.00 36.50 114 ARG A CA 1
ATOM 873 C C . ARG A 1 114 ? -6.901 3.524 25.480 1.00 36.50 114 ARG A C 1
ATOM 875 O O . ARG A 1 114 ? -7.636 2.900 24.736 1.00 36.50 114 ARG A O 1
ATOM 882 N N . LYS A 1 115 ? -7.094 3.711 26.792 1.00 37.47 115 LYS A N 1
ATOM 883 C CA . LYS A 1 115 ? -8.297 3.563 27.629 1.00 37.47 115 LYS A CA 1
ATOM 884 C C . LYS A 1 115 ? -9.239 2.394 27.293 1.00 37.47 115 LYS A C 1
ATOM 886 O O . LYS A 1 115 ? -10.160 2.531 26.507 1.00 37.47 115 LYS A O 1
ATOM 891 N N . GLN A 1 116 ? -9.050 1.316 28.061 1.00 40.16 116 GLN A N 1
ATOM 892 C CA . GLN A 1 116 ? -10.066 0.326 28.445 1.00 40.16 116 GLN A CA 1
ATOM 893 C C . GLN A 1 116 ? -10.862 -0.310 27.296 1.00 40.16 116 GLN A C 1
ATOM 895 O O . GLN A 1 116 ? -12.001 0.057 27.038 1.00 40.16 116 GLN A O 1
ATOM 900 N N . LYS A 1 117 ? -10.290 -1.362 26.706 1.00 34.84 117 LYS A N 1
ATOM 901 C CA . LYS A 1 117 ? -10.864 -2.720 26.647 1.00 34.84 117 LYS A CA 1
ATOM 902 C C . LYS A 1 117 ? -9.793 -3.653 26.066 1.00 34.84 117 LYS A C 1
ATOM 904 O O . LYS A 1 117 ? -8.982 -3.245 25.243 1.00 34.84 117 LYS A O 1
ATOM 909 N N . TYR A 1 118 ? -9.702 -4.843 26.641 1.00 39.03 118 TYR A N 1
ATOM 910 C CA . TYR A 1 118 ? -8.565 -5.763 26.607 1.00 39.03 118 TYR A CA 1
ATOM 911 C C . TYR A 1 118 ? -7.955 -5.982 25.211 1.00 39.03 118 TYR A C 1
ATOM 913 O O . TYR A 1 118 ? -8.591 -6.542 24.324 1.00 39.03 118 TYR A O 1
ATOM 921 N N . VAL A 1 119 ? -6.679 -5.616 25.052 1.00 42.81 119 VAL A N 1
ATOM 922 C CA . VAL A 1 119 ? -5.812 -6.131 23.983 1.00 42.81 119 VAL A CA 1
ATOM 923 C C . VAL A 1 119 ? -4.884 -7.134 24.644 1.00 42.81 119 VAL A C 1
ATOM 925 O O . VAL A 1 119 ? -3.966 -6.751 25.372 1.00 42.81 119 VAL A O 1
ATOM 928 N N . SER A 1 120 ? -5.160 -8.422 24.451 1.00 41.44 120 SER A N 1
ATOM 929 C CA . SER A 1 120 ? -4.287 -9.457 24.988 1.00 41.44 120 SER A CA 1
ATOM 930 C C . SER A 1 120 ? -3.041 -9.599 24.114 1.00 41.44 120 SER A C 1
ATOM 932 O O . SER A 1 120 ? -3.123 -9.959 22.941 1.00 41.44 120 SER A O 1
ATOM 934 N N . VAL A 1 121 ? -1.881 -9.281 24.688 1.00 40.81 121 VAL A N 1
ATOM 935 C CA . VAL A 1 121 ? -0.559 -9.479 24.085 1.00 40.81 121 VAL A CA 1
ATOM 936 C C . VAL A 1 121 ? -0.018 -10.801 24.622 1.00 40.81 121 VAL A C 1
ATOM 938 O O . VAL A 1 121 ? 0.308 -10.895 25.806 1.00 40.81 121 VAL A O 1
ATOM 941 N N . HIS A 1 122 ? 0.078 -11.829 23.779 1.00 41.50 122 HIS A N 1
ATOM 942 C CA . HIS A 1 122 ? 0.585 -13.141 24.189 1.00 41.50 122 HIS A CA 1
ATOM 943 C C . HIS A 1 122 ? 1.766 -13.579 23.322 1.00 41.50 122 HIS A C 1
ATOM 945 O O . HIS A 1 122 ? 1.626 -13.817 22.124 1.00 41.50 122 HIS A O 1
ATOM 951 N N . GLN A 1 123 ? 2.937 -13.693 23.954 1.00 39.28 123 GLN A N 1
ATOM 952 C CA . GLN A 1 123 ? 4.081 -14.436 23.433 1.00 39.28 123 GLN A CA 1
ATOM 953 C C . GLN A 1 123 ? 4.140 -15.786 24.155 1.00 39.28 123 GLN A C 1
ATOM 955 O O . GLN A 1 123 ? 4.452 -15.834 25.341 1.00 39.28 123 GLN A O 1
ATOM 960 N N . GLY A 1 124 ? 3.842 -16.885 23.460 1.00 38.91 124 GLY A N 1
ATOM 961 C CA . GLY A 1 124 ? 3.916 -18.221 24.055 1.00 38.91 124 GLY A CA 1
ATOM 962 C C . GLY A 1 124 ? 3.441 -19.334 23.124 1.00 38.91 124 GLY A C 1
ATOM 963 O O . GLY A 1 124 ? 2.559 -19.133 22.295 1.00 38.91 124 GLY A O 1
ATOM 964 N N . ARG A 1 125 ? 4.040 -20.527 23.260 1.00 43.50 125 ARG A N 1
ATOM 965 C CA . ARG A 1 125 ? 3.839 -21.717 22.402 1.00 43.50 125 ARG A CA 1
ATOM 966 C C . ARG A 1 125 ? 2.440 -22.366 22.490 1.00 43.50 125 ARG A C 1
ATOM 968 O O . ARG A 1 125 ? 2.220 -23.354 21.803 1.00 43.50 125 ARG A O 1
ATOM 975 N N . ASN A 1 126 ? 1.502 -21.817 23.270 1.00 48.16 126 ASN A N 1
ATOM 976 C CA . ASN A 1 126 ? 0.168 -22.389 23.520 1.00 48.16 126 ASN A CA 1
ATOM 977 C C . ASN A 1 126 ? -0.979 -21.409 23.196 1.00 48.16 126 ASN A C 1
ATOM 979 O O . ASN A 1 126 ? -1.942 -21.282 23.947 1.00 48.16 126 ASN A O 1
ATOM 983 N N . TYR A 1 127 ? -0.898 -20.761 22.031 1.00 49.41 127 TYR A N 1
ATOM 984 C CA . TYR A 1 127 ? -1.860 -19.769 21.527 1.00 49.41 127 TYR A CA 1
ATOM 985 C C . TYR A 1 127 ? -3.344 -20.162 21.687 1.00 49.41 127 TYR A C 1
ATOM 987 O O . TYR A 1 127 ? -4.168 -19.327 22.041 1.00 49.41 127 TYR A O 1
ATOM 995 N N . LEU A 1 128 ? -3.699 -21.434 21.468 1.00 46.12 128 LEU A N 1
ATOM 996 C CA . LEU A 1 128 ? -5.089 -21.901 21.550 1.00 46.12 128 LEU A CA 1
ATOM 997 C C . LEU A 1 128 ? -5.659 -21.893 22.977 1.00 46.12 128 LEU A C 1
ATOM 999 O O . LEU A 1 128 ? -6.813 -21.516 23.156 1.00 46.12 128 LEU A O 1
ATOM 1003 N N . ALA A 1 129 ? -4.873 -22.277 23.987 1.00 53.56 129 ALA A N 1
ATOM 1004 C CA . ALA A 1 129 ? -5.339 -22.281 25.375 1.00 53.56 129 ALA A CA 1
ATOM 1005 C C . ALA A 1 129 ? -5.548 -20.847 25.887 1.00 53.56 129 ALA A C 1
ATOM 1007 O O . ALA A 1 129 ? -6.554 -20.548 26.530 1.00 53.56 129 ALA A O 1
ATOM 1008 N N . ASP A 1 130 ? -4.639 -19.947 25.515 1.00 49.50 130 ASP A N 1
ATOM 1009 C CA . ASP A 1 130 ? -4.666 -18.556 25.959 1.00 49.50 130 ASP A CA 1
ATOM 1010 C C . ASP A 1 130 ? -5.787 -17.749 25.272 1.00 49.50 130 ASP A C 1
ATOM 1012 O O . ASP A 1 130 ? -6.441 -16.922 25.909 1.00 49.50 130 ASP A O 1
ATOM 1016 N N . VAL A 1 131 ? -6.080 -18.025 23.992 1.00 52.28 131 VAL A N 1
ATOM 1017 C CA . VAL A 1 131 ? -7.232 -17.436 23.282 1.00 52.28 131 VAL A CA 1
ATOM 1018 C C . VAL A 1 131 ? -8.554 -17.888 23.905 1.00 52.28 131 VAL A C 1
ATOM 1020 O O . VAL A 1 131 ? -9.433 -17.055 24.115 1.00 52.28 131 VAL A O 1
ATOM 1023 N N . VAL A 1 132 ? -8.693 -19.171 24.256 1.00 54.31 132 VAL A N 1
ATOM 1024 C CA . VAL A 1 132 ? -9.908 -19.695 24.907 1.00 54.31 132 VAL A CA 1
ATOM 1025 C C . VAL A 1 132 ? -10.104 -19.072 26.293 1.00 54.31 132 VAL A C 1
ATOM 1027 O O . VAL A 1 132 ? -11.212 -18.648 26.621 1.00 54.31 132 VAL A O 1
ATOM 1030 N N . GLN A 1 133 ? -9.035 -18.928 27.080 1.00 54.94 133 GLN A N 1
ATOM 1031 C CA . GLN A 1 133 ? -9.084 -18.262 28.385 1.00 54.94 133 GLN A CA 1
ATOM 1032 C C . GLN A 1 133 ? -9.474 -16.776 28.254 1.00 54.94 133 GLN A C 1
ATOM 1034 O O . GLN A 1 133 ? -10.302 -16.274 29.016 1.00 54.94 133 GLN A O 1
ATOM 1039 N N . GLY A 1 134 ? -8.922 -16.082 27.251 1.00 55.12 134 GLY A N 1
ATOM 1040 C CA . GLY A 1 134 ? -9.279 -14.703 26.919 1.00 55.12 134 GLY A CA 1
ATOM 1041 C C . GLY A 1 134 ? -10.741 -14.563 26.492 1.00 55.12 134 GLY A C 1
ATOM 1042 O O . GLY A 1 134 ? -11.437 -13.686 26.996 1.00 55.12 134 GLY A O 1
ATOM 1043 N N . MET A 1 135 ? -11.241 -15.461 25.639 1.00 50.59 135 MET A N 1
ATOM 1044 C CA . MET A 1 135 ? -12.650 -15.495 25.227 1.00 50.59 135 MET A CA 1
ATOM 1045 C C . MET A 1 135 ? -13.593 -15.685 26.420 1.00 50.59 135 MET A C 1
ATOM 1047 O O . MET A 1 135 ? -14.573 -14.955 26.539 1.00 50.59 135 MET A O 1
ATOM 1051 N N . LEU A 1 136 ? -13.275 -16.598 27.343 1.00 48.28 136 LEU A N 1
ATOM 1052 C CA . LEU A 1 136 ? -14.082 -16.839 28.546 1.00 48.28 136 LEU A CA 1
ATOM 1053 C C . LEU A 1 136 ? -14.138 -15.619 29.482 1.00 48.28 136 LEU A C 1
ATOM 1055 O O . LEU A 1 136 ? -15.169 -15.374 30.105 1.00 48.28 136 LEU A O 1
ATOM 1059 N N . SER A 1 137 ? -13.065 -14.823 29.542 1.00 51.28 137 SER A N 1
ATOM 1060 C CA . SER A 1 137 ? -12.998 -13.612 30.378 1.00 51.28 137 SER A CA 1
ATOM 1061 C C . SER A 1 137 ? -13.793 -12.412 29.845 1.00 51.28 137 SER A C 1
ATOM 1063 O O . SER A 1 137 ? -14.030 -11.467 30.590 1.00 51.28 137 SER A O 1
ATOM 1065 N N . VAL A 1 138 ? -14.209 -12.445 28.574 1.00 49.25 138 VAL A N 1
ATOM 1066 C CA . VAL A 1 138 ? -14.993 -11.379 27.922 1.00 49.25 138 VAL A CA 1
ATOM 1067 C C . VAL A 1 138 ? -16.501 -11.696 27.936 1.00 49.25 138 VAL A C 1
ATOM 1069 O O . VAL A 1 138 ? -17.314 -10.827 27.646 1.00 49.25 138 VAL A O 1
ATOM 1072 N N . ILE A 1 139 ? -16.891 -12.924 28.305 1.00 44.56 139 ILE A N 1
ATOM 1073 C CA . ILE A 1 139 ? -18.287 -13.410 28.294 1.00 44.56 139 ILE A CA 1
ATOM 1074 C C . ILE A 1 139 ? -19.067 -13.070 29.594 1.00 44.56 139 ILE A C 1
ATOM 1076 O O . ILE A 1 139 ? -20.212 -13.487 29.737 1.00 44.56 139 ILE A O 1
ATOM 1080 N N . HIS A 1 140 ? -18.511 -12.291 30.532 1.00 38.72 140 HIS A N 1
ATOM 1081 C CA . HIS A 1 140 ? -19.216 -11.860 31.757 1.00 38.72 140 HIS A CA 1
ATOM 1082 C C . HIS A 1 140 ? -19.436 -10.347 31.808 1.00 38.72 140 HIS A C 1
ATOM 1084 O O . HIS A 1 140 ? -18.443 -9.602 31.643 1.00 38.72 140 HIS A O 1
#

pLDDT: mean 78.81, std 19.7, range [34.84, 97.25]

InterPro domains:
  IPR007516 Coenzyme F420 hydrogenase/dehydrogenase beta subunit, N-terminal [PF04422] (67-105)

Sequence (140 aa):
MDKIIQEYCIGCGLCQSLGKAELICNQKGYLSPIKGDEKWLRTVCPAGGKQCASMDFNHIWGRIEAVYYGFSADEVLRRQASSGGSLTEIASYLLESKKVDAIFISALQVKIQRKQKYVSVHQGRNYLADVVQGMLSVIH